Protein AF-A0A953HFA2-F1 (afdb_monomer)

Sequence (110 aa):
MRRYITENDMEFVDNAISETDKIPAQEGVIFHFAEEWKFLENGRFLFSTNQVTKSARWSIKGRGDILEIRHEDGMCERYTISKLSPHQMVLHFHTDIQVKGITKLTFERK

Foldseek 3Di:
DDDDDDPVVPPPPPPPPDPDDCPPPPPQDDDDDPWDWDQDPVQKIWIDDPPDIDIWGWDADDPRQWIWTAHPVRHIWIWGFPDDDPFKTKTWGDDPPPPPDGDIDIDTDD

Nearest PDB structures (foldseek):
  7aa0-assembly1_BBB  TM=5.162E-01  e=4.609E-01  Homo sapiens
  6i8x-assembly2_B  TM=5.031E-01  e=1.901E+00  Ascaris suum
  3fb9-assembly1_A  TM=4.954E-01  e=2.496E+00  Streptococcus pneumoniae TIGR4
  5nnj-assembly2_C  TM=3.423E-01  e=4.546E+00  Mus musculus

Radius of gyration: 16.6 Å; Cα contacts (8 Å, |Δi|>4): 140; chains: 1; bounding box: 39×32×47 Å

pLDDT: mean 71.55, std 23.39, range [28.78, 95.88]

Mean predicted aligned error: 13.0 Å

Structure (mmCIF, N/CA/C/O backbone):
data_AF-A0A953HFA2-F1
#
_entry.id   AF-A0A953HFA2-F1
#
loop_
_atom_site.group_PDB
_atom_site.id
_atom_site.type_symbol
_atom_site.label_atom_id
_atom_site.label_alt_id
_atom_site.label_comp_id
_atom_site.label_asym_id
_atom_site.label_entity_id
_atom_site.label_seq_id
_atom_site.pdbx_PDB_ins_code
_atom_site.Cartn_x
_atom_site.Cartn_y
_atom_site.Cartn_z
_atom_site.occupancy
_atom_site.B_iso_or_equiv
_atom_site.auth_seq_id
_atom_site.auth_comp_id
_atom_site.auth_asym_id
_atom_site.auth_atom_id
_atom_site.pdbx_PDB_model_num
ATOM 1 N N . MET A 1 1 ? 19.751 -9.837 31.505 1.00 33.00 1 MET A N 1
ATOM 2 C CA . MET A 1 1 ? 20.504 -9.490 30.280 1.00 33.00 1 MET A CA 1
ATOM 3 C C . MET A 1 1 ? 19.599 -8.699 29.350 1.00 33.00 1 MET A C 1
ATOM 5 O O . MET A 1 1 ? 18.724 -9.279 28.726 1.00 33.00 1 MET A O 1
ATOM 9 N N . ARG A 1 2 ? 19.762 -7.377 29.312 1.00 33.44 2 ARG A N 1
ATOM 10 C CA . ARG A 1 2 ? 19.136 -6.475 28.337 1.00 33.44 2 ARG A CA 1
ATOM 11 C C . ARG A 1 2 ? 20.277 -5.649 27.751 1.00 33.44 2 ARG A C 1
ATOM 13 O O . ARG A 1 2 ? 21.035 -5.076 28.528 1.00 33.44 2 ARG A O 1
ATOM 20 N N . ARG A 1 3 ? 20.453 -5.655 26.430 1.00 28.78 3 ARG A N 1
ATOM 21 C CA . ARG A 1 3 ? 21.368 -4.729 25.752 1.00 28.78 3 ARG A CA 1
ATOM 22 C C . ARG A 1 3 ? 20.525 -3.596 25.185 1.00 28.78 3 ARG A C 1
ATOM 24 O O . ARG A 1 3 ? 19.593 -3.849 24.430 1.00 28.78 3 ARG A O 1
ATOM 31 N N . TYR A 1 4 ? 20.834 -2.392 25.642 1.00 29.66 4 TYR A N 1
ATOM 32 C CA . TYR A 1 4 ? 20.341 -1.130 25.116 1.00 29.66 4 TYR A CA 1
ATOM 33 C C . TYR A 1 4 ? 21.195 -0.776 23.899 1.00 29.66 4 TYR A C 1
ATOM 35 O O . TYR A 1 4 ? 22.417 -0.917 23.964 1.00 29.66 4 TYR A O 1
ATOM 43 N N . ILE A 1 5 ? 20.563 -0.351 22.810 1.00 42.53 5 ILE A N 1
ATOM 44 C CA . ILE A 1 5 ? 21.263 0.348 21.733 1.00 42.53 5 ILE A CA 1
ATOM 45 C C . ILE A 1 5 ? 21.291 1.827 22.135 1.00 42.53 5 ILE A C 1
ATOM 47 O O . ILE A 1 5 ? 20.261 2.392 22.500 1.00 42.53 5 ILE A O 1
ATOM 51 N N . THR A 1 6 ? 22.500 2.379 22.191 1.00 32.69 6 THR A N 1
ATOM 52 C CA . THR A 1 6 ? 22.844 3.743 22.612 1.00 32.69 6 THR A CA 1
ATOM 53 C C . THR A 1 6 ? 22.556 4.767 21.512 1.00 32.69 6 THR A C 1
ATOM 55 O O . THR A 1 6 ? 22.591 4.425 20.335 1.00 32.69 6 THR A O 1
ATOM 58 N N . GLU A 1 7 ? 22.361 6.031 21.898 1.00 40.22 7 GLU A N 1
ATOM 59 C CA . GLU A 1 7 ? 22.035 7.215 21.069 1.00 40.22 7 GLU A CA 1
ATOM 60 C C . GLU A 1 7 ? 23.045 7.573 19.947 1.00 40.22 7 GLU A C 1
ATOM 62 O O . GLU A 1 7 ? 22.898 8.604 19.305 1.00 40.22 7 GLU A O 1
ATOM 67 N N . ASN A 1 8 ? 24.025 6.714 19.645 1.00 36.44 8 ASN A N 1
ATOM 68 C CA . ASN A 1 8 ? 25.037 6.922 18.598 1.00 36.44 8 ASN A CA 1
ATOM 69 C C . ASN A 1 8 ? 24.734 6.232 17.252 1.00 36.44 8 ASN A C 1
ATOM 71 O O . ASN A 1 8 ? 25.450 6.469 16.285 1.00 36.44 8 ASN A O 1
ATOM 75 N N . ASP A 1 9 ? 23.677 5.419 17.153 1.00 42.47 9 ASP A N 1
ATOM 76 C CA . ASP A 1 9 ? 23.240 4.832 15.868 1.00 42.47 9 ASP A CA 1
ATOM 77 C C . ASP A 1 9 ? 22.304 5.775 15.077 1.00 42.47 9 ASP A C 1
ATOM 79 O O . ASP A 1 9 ? 21.830 5.436 13.992 1.00 42.47 9 ASP A O 1
ATOM 83 N N . MET A 1 10 ? 22.035 6.971 15.616 1.00 38.09 10 MET A N 1
ATOM 84 C CA . MET A 1 10 ? 21.093 7.958 15.073 1.00 38.09 10 MET A CA 1
ATOM 85 C C . MET A 1 10 ? 21.774 9.099 14.290 1.00 38.09 10 MET A C 1
ATOM 87 O O . MET A 1 10 ? 21.101 10.044 13.902 1.00 38.09 10 MET A O 1
ATOM 91 N N . GLU A 1 11 ? 23.080 9.007 14.005 1.00 34.59 11 GLU A N 1
ATOM 92 C CA . GLU A 1 11 ? 23.814 9.978 13.162 1.00 34.59 11 GLU A CA 1
ATOM 93 C C . GLU A 1 11 ? 24.064 9.502 11.715 1.00 34.59 11 GLU A C 1
ATOM 95 O O . GLU A 1 11 ? 24.731 10.184 10.941 1.00 34.59 11 GLU A O 1
ATOM 100 N N . PHE A 1 12 ? 23.506 8.362 11.294 1.00 37.72 12 PHE A N 1
ATOM 101 C CA . PHE A 1 12 ? 23.697 7.848 9.925 1.00 37.72 12 PHE A CA 1
ATOM 102 C C . PHE A 1 12 ? 22.562 8.159 8.940 1.00 37.72 12 PHE A C 1
ATOM 104 O O . PHE A 1 12 ? 22.631 7.730 7.789 1.00 37.72 12 PHE A O 1
ATOM 111 N N . VAL A 1 13 ? 21.528 8.899 9.352 1.00 39.16 13 VAL A N 1
ATOM 112 C CA . VAL A 1 13 ? 20.339 9.120 8.504 1.00 39.16 13 VAL A CA 1
ATOM 113 C C . VAL A 1 13 ? 20.270 10.528 7.898 1.00 39.16 13 VAL A C 1
ATOM 115 O O . VAL A 1 13 ? 19.698 10.680 6.824 1.00 39.16 13 VAL A O 1
ATOM 118 N N . ASP A 1 14 ? 20.929 11.533 8.481 1.00 35.12 14 ASP A N 1
ATOM 119 C CA . ASP A 1 14 ? 20.757 12.930 8.038 1.00 35.12 14 ASP A CA 1
ATOM 120 C C . ASP A 1 14 ? 21.798 13.443 7.026 1.00 35.12 14 ASP A C 1
ATOM 122 O O . ASP A 1 14 ? 21.697 14.580 6.573 1.00 35.12 14 ASP A O 1
ATOM 126 N N . ASN A 1 15 ? 22.768 12.622 6.599 1.00 32.00 15 ASN A N 1
ATOM 127 C CA . ASN A 1 15 ? 23.878 13.086 5.746 1.00 32.00 15 ASN A CA 1
ATOM 128 C C . ASN A 1 15 ? 23.983 12.442 4.349 1.00 32.00 15 ASN A C 1
ATOM 130 O O . ASN A 1 15 ? 25.016 12.562 3.695 1.00 32.00 15 ASN A O 1
ATOM 134 N N . ALA A 1 16 ? 22.925 11.797 3.845 1.00 37.75 16 ALA A N 1
ATOM 135 C CA . ALA A 1 16 ? 22.922 11.182 2.508 1.00 37.75 16 ALA A CA 1
ATOM 136 C C . ALA A 1 16 ? 21.953 11.846 1.509 1.00 37.75 16 ALA A C 1
ATOM 138 O O . ALA A 1 16 ? 21.479 11.201 0.577 1.00 37.75 16 ALA A O 1
ATOM 139 N N . ILE A 1 17 ? 21.671 13.144 1.671 1.00 46.47 17 ILE A N 1
ATOM 140 C CA . ILE A 1 17 ? 21.073 13.968 0.606 1.00 46.47 17 ILE A CA 1
ATOM 141 C C . ILE A 1 17 ? 22.099 15.031 0.206 1.00 46.47 17 ILE A C 1
ATOM 143 O O . ILE A 1 17 ? 21.930 16.225 0.421 1.00 46.47 17 ILE A O 1
ATOM 147 N N . SER A 1 18 ? 23.218 14.556 -0.331 1.00 35.56 18 SER A N 1
ATOM 148 C CA . SER A 1 18 ? 24.256 15.367 -0.954 1.00 35.56 18 SER A CA 1
ATOM 149 C C . SER A 1 18 ? 24.500 14.774 -2.335 1.00 35.56 18 SER A C 1
ATOM 151 O O . SER A 1 18 ? 24.684 13.567 -2.486 1.00 35.56 18 SER A O 1
ATOM 153 N N . GLU A 1 19 ? 24.373 15.624 -3.346 1.00 45.56 19 GLU A N 1
ATOM 154 C CA . GLU A 1 19 ? 24.475 15.328 -4.770 1.00 45.56 19 GLU A CA 1
ATOM 155 C C . GLU A 1 19 ? 25.719 14.496 -5.109 1.00 45.56 19 GLU A C 1
ATOM 157 O O . GLU A 1 19 ? 26.788 15.055 -5.286 1.00 45.56 19 GLU A O 1
ATOM 162 N N . THR A 1 20 ? 25.571 13.175 -5.210 1.00 41.47 20 THR A N 1
ATOM 163 C CA . THR A 1 20 ? 26.215 12.257 -6.171 1.00 41.47 20 THR A CA 1
ATOM 164 C C . THR A 1 20 ? 26.130 10.848 -5.607 1.00 41.47 20 THR A C 1
ATOM 166 O O . THR A 1 20 ? 27.069 10.362 -5.002 1.00 41.47 20 THR A O 1
ATOM 169 N N . ASP A 1 21 ? 25.010 10.179 -5.836 1.00 32.91 21 ASP A N 1
ATOM 170 C CA . ASP A 1 21 ? 25.020 8.746 -6.104 1.00 32.91 21 ASP A CA 1
ATOM 171 C C . ASP A 1 21 ? 23.753 8.455 -6.891 1.00 32.91 21 ASP A C 1
ATOM 173 O O . ASP A 1 21 ? 22.687 8.128 -6.368 1.00 32.91 21 ASP A O 1
ATOM 177 N N . LYS A 1 22 ? 23.863 8.624 -8.213 1.00 38.31 22 LYS A N 1
ATOM 178 C CA . LYS A 1 22 ? 22.985 7.914 -9.133 1.00 38.31 22 LYS A CA 1
ATOM 179 C C . LYS A 1 22 ? 23.290 6.432 -8.938 1.00 38.31 22 LYS A C 1
ATOM 181 O O . LYS A 1 22 ? 24.047 5.860 -9.715 1.00 38.31 22 LYS A O 1
ATOM 186 N N . ILE A 1 23 ? 22.716 5.822 -7.901 1.00 39.09 23 ILE A N 1
ATOM 187 C CA . ILE A 1 23 ? 22.496 4.382 -7.895 1.00 39.09 23 ILE A CA 1
ATOM 188 C C . ILE A 1 23 ? 21.694 4.164 -9.176 1.00 39.09 23 ILE A C 1
ATOM 190 O O . ILE A 1 23 ? 20.595 4.722 -9.283 1.00 39.09 23 ILE A O 1
ATOM 194 N N . PRO A 1 24 ? 22.254 3.501 -10.203 1.00 29.72 24 PRO A N 1
ATOM 195 C CA . PRO A 1 24 ? 21.491 3.238 -11.404 1.00 29.72 24 PRO A CA 1
ATOM 196 C C . PRO A 1 24 ? 20.249 2.509 -10.923 1.00 29.72 24 PRO A C 1
ATOM 198 O O . PRO A 1 24 ? 20.371 1.499 -10.228 1.00 29.72 24 PRO A O 1
ATOM 201 N N . ALA A 1 25 ? 19.080 3.090 -11.194 1.00 40.88 25 ALA A N 1
ATOM 202 C CA . ALA A 1 25 ? 17.808 2.451 -10.943 1.00 40.88 25 ALA A CA 1
ATOM 203 C C . ALA A 1 25 ? 17.892 1.085 -11.626 1.00 40.88 25 ALA A C 1
ATOM 205 O O . ALA A 1 25 ? 17.796 0.994 -12.847 1.00 40.88 25 ALA A O 1
ATOM 206 N N . GLN A 1 26 ? 18.199 0.040 -10.854 1.00 38.25 26 GLN A N 1
ATOM 207 C CA . GLN A 1 26 ? 18.040 -1.319 -11.322 1.00 38.25 26 GLN A CA 1
ATOM 208 C C . GLN A 1 26 ? 16.559 -1.412 -11.650 1.00 38.25 26 GLN A C 1
ATOM 210 O O . GLN A 1 26 ? 15.718 -1.150 -10.786 1.00 38.25 26 GLN A O 1
ATOM 215 N N . GLU A 1 27 ? 16.265 -1.644 -12.926 1.00 41.97 27 GLU A N 1
ATOM 216 C CA . GLU A 1 27 ? 14.909 -1.724 -13.445 1.00 41.97 27 GLU A CA 1
ATOM 217 C C . GLU A 1 27 ? 14.083 -2.635 -12.521 1.00 41.97 27 GLU A C 1
ATOM 219 O O . GLU A 1 27 ? 14.362 -3.826 -12.400 1.00 41.97 27 GLU A O 1
ATOM 224 N N . GLY A 1 28 ? 13.116 -2.052 -11.802 1.00 49.91 28 GLY A N 1
ATOM 225 C CA . GLY A 1 28 ? 12.197 -2.792 -10.934 1.00 49.91 28 GLY A CA 1
ATOM 226 C C . GLY A 1 28 ? 12.358 -2.641 -9.414 1.00 49.91 28 GLY A C 1
ATOM 227 O O . GLY A 1 28 ? 11.686 -3.375 -8.693 1.00 49.91 28 GLY A O 1
ATOM 228 N N . VAL A 1 29 ? 13.177 -1.718 -8.888 1.00 51.19 29 VAL A N 1
ATOM 229 C CA . VAL A 1 29 ? 13.230 -1.444 -7.431 1.00 51.19 29 VAL A CA 1
ATOM 230 C C . VAL A 1 29 ? 12.502 -0.141 -7.080 1.00 51.19 29 VAL A C 1
ATOM 232 O O . VAL A 1 29 ? 12.954 0.944 -7.441 1.00 51.19 29 VAL A O 1
ATOM 235 N N . ILE A 1 30 ? 11.387 -0.243 -6.344 1.00 62.88 30 ILE A N 1
ATOM 236 C CA . ILE A 1 30 ? 10.676 0.905 -5.756 1.00 62.88 30 ILE A CA 1
ATOM 237 C C . ILE A 1 30 ? 11.104 1.061 -4.296 1.00 62.88 30 ILE A C 1
ATOM 239 O O . ILE A 1 30 ? 11.085 0.107 -3.519 1.00 62.88 30 ILE A O 1
ATOM 243 N N . PHE A 1 31 ? 11.479 2.283 -3.922 1.00 65.25 31 PHE A N 1
ATOM 244 C CA . PHE A 1 31 ? 11.779 2.646 -2.543 1.00 65.25 31 PHE A CA 1
ATOM 245 C C . PHE A 1 31 ? 10.618 3.441 -1.944 1.00 65.25 31 PHE A C 1
ATOM 247 O O . PHE A 1 31 ? 10.295 4.520 -2.435 1.00 65.25 31 PHE A O 1
ATOM 254 N N . HIS A 1 32 ? 10.033 2.929 -0.861 1.00 67.25 32 HIS A N 1
ATOM 255 C CA . HIS A 1 32 ? 8.975 3.609 -0.114 1.00 67.25 32 HIS A CA 1
ATOM 256 C C . HIS A 1 32 ? 9.557 4.269 1.134 1.00 67.25 32 HIS A C 1
ATOM 258 O O . HIS A 1 32 ? 9.959 3.583 2.075 1.00 67.25 32 HIS A O 1
ATOM 264 N N . PHE A 1 33 ? 9.578 5.601 1.159 1.00 64.44 33 PHE A N 1
ATOM 265 C CA . PHE A 1 33 ? 10.041 6.377 2.308 1.00 64.44 33 PHE A CA 1
ATOM 266 C C . PHE A 1 33 ? 8.996 7.415 2.712 1.00 64.44 33 PHE A C 1
ATOM 268 O O . PHE A 1 33 ? 8.649 8.286 1.919 1.00 64.44 33 PHE A O 1
ATOM 275 N N . ALA A 1 34 ? 8.527 7.330 3.964 1.00 60.31 34 ALA A N 1
ATOM 276 C CA . ALA A 1 34 ? 7.624 8.304 4.589 1.00 60.31 34 ALA A CA 1
ATOM 277 C C . ALA A 1 34 ? 6.372 8.653 3.750 1.00 60.31 34 ALA A C 1
ATOM 279 O O . ALA A 1 34 ? 5.934 9.801 3.712 1.00 60.31 34 ALA A O 1
ATOM 280 N N . GLU A 1 35 ? 5.798 7.657 3.073 1.00 81.00 35 GLU A N 1
ATOM 281 C CA . GLU A 1 35 ? 4.639 7.841 2.200 1.00 81.00 35 GLU A CA 1
ATOM 282 C C . GLU A 1 35 ? 3.310 7.705 2.947 1.00 81.00 35 GLU A C 1
ATOM 284 O O . GLU A 1 35 ? 3.152 6.872 3.842 1.00 81.00 35 GLU A O 1
ATOM 289 N N . GLU A 1 36 ? 2.312 8.473 2.513 1.00 88.56 36 GLU A N 1
ATOM 290 C CA . GLU A 1 36 ? 0.916 8.224 2.863 1.00 88.56 36 GLU A CA 1
ATOM 291 C C . GLU A 1 36 ? 0.250 7.367 1.795 1.00 88.56 36 GLU A C 1
ATOM 293 O O . GLU A 1 36 ? 0.353 7.649 0.601 1.00 88.56 36 GLU A O 1
ATOM 298 N N . TRP A 1 37 ? -0.445 6.319 2.233 1.00 92.44 37 TRP A N 1
ATOM 299 C CA . TRP A 1 37 ? -1.109 5.357 1.360 1.00 92.44 37 TRP A CA 1
ATOM 300 C C . TRP A 1 37 ? -2.621 5.441 1.536 1.00 92.44 37 TRP A C 1
ATOM 302 O O . TRP A 1 37 ? -3.143 5.311 2.645 1.00 92.44 37 TRP A O 1
ATOM 312 N N . LYS A 1 38 ? -3.342 5.619 0.426 1.00 93.38 38 LYS A N 1
ATOM 313 C CA . LYS A 1 38 ? -4.803 5.709 0.410 1.00 93.38 38 LYS A CA 1
ATOM 314 C C . LYS A 1 38 ? -5.401 4.727 -0.588 1.00 93.38 38 LYS A C 1
ATOM 316 O O . LYS A 1 38 ? -5.269 4.873 -1.803 1.00 93.38 38 LYS A O 1
ATOM 321 N N . PHE A 1 39 ? -6.128 3.753 -0.052 1.00 92.88 39 PHE A N 1
ATOM 322 C CA . PHE A 1 39 ? -6.88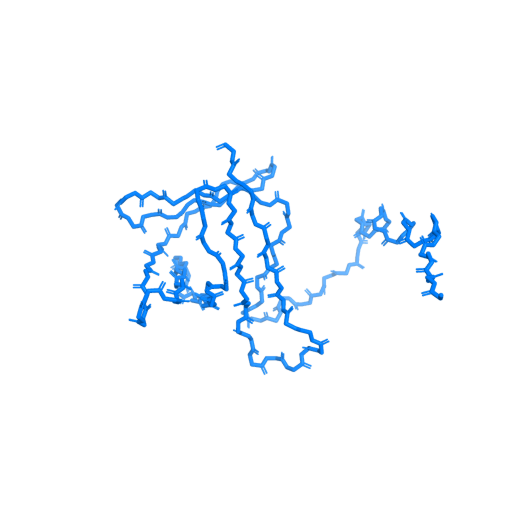3 2.765 -0.815 1.00 92.88 39 PHE A CA 1
ATOM 323 C C . PHE A 1 39 ? -8.304 3.277 -1.052 1.00 92.88 39 PHE A C 1
ATOM 325 O O . PHE A 1 39 ? -9.033 3.561 -0.103 1.00 92.88 39 PHE A O 1
ATOM 332 N N . LEU A 1 40 ? -8.696 3.424 -2.316 1.00 92.88 40 LEU A N 1
ATOM 333 C CA . LEU A 1 40 ? -10.043 3.837 -2.710 1.00 92.88 40 LEU A CA 1
ATOM 334 C C . LEU A 1 40 ? -10.882 2.612 -3.089 1.00 92.88 40 LEU A C 1
ATOM 336 O O . LEU A 1 40 ? -10.374 1.679 -3.712 1.00 92.88 40 LEU A O 1
ATOM 340 N N . GLU A 1 41 ? -12.179 2.646 -2.771 1.00 90.62 41 GLU A N 1
ATOM 341 C CA . GLU A 1 41 ? -13.130 1.539 -2.997 1.00 90.62 41 GLU A CA 1
ATOM 342 C C . GLU A 1 41 ? -13.242 1.117 -4.468 1.00 90.62 41 GLU A C 1
ATOM 344 O O . GLU A 1 41 ? -13.553 -0.029 -4.774 1.00 90.62 41 GLU A O 1
ATOM 349 N N . ASN A 1 42 ? -12.924 2.020 -5.398 1.00 91.38 42 ASN A N 1
ATOM 350 C CA . ASN A 1 42 ? -12.935 1.739 -6.832 1.00 91.38 42 ASN A CA 1
ATOM 351 C C . ASN A 1 42 ? -11.660 1.040 -7.345 1.00 91.38 42 ASN A C 1
ATOM 353 O O . ASN A 1 42 ? -11.405 1.036 -8.550 1.00 91.38 42 ASN A O 1
ATOM 357 N N . GLY A 1 43 ? -10.825 0.507 -6.448 1.00 90.88 43 GLY A N 1
ATOM 358 C CA . GLY A 1 43 ? -9.573 -0.168 -6.796 1.00 90.88 43 GLY A CA 1
ATOM 359 C C . GLY A 1 43 ? -8.436 0.780 -7.179 1.00 90.88 43 GLY A C 1
ATOM 360 O O . GLY A 1 43 ? -7.383 0.324 -7.623 1.00 90.88 43 GLY A O 1
ATOM 361 N N . ARG A 1 44 ? -8.608 2.100 -7.017 1.00 93.94 44 ARG A N 1
ATOM 362 C CA . ARG A 1 44 ? -7.506 3.063 -7.155 1.00 93.94 44 ARG A CA 1
ATOM 363 C C . ARG A 1 44 ? -6.711 3.163 -5.863 1.00 93.94 44 ARG A C 1
ATOM 365 O O . ARG A 1 44 ? -7.271 3.170 -4.770 1.00 93.94 44 ARG A O 1
ATOM 372 N N . PHE A 1 45 ? -5.405 3.256 -6.014 1.00 92.38 45 PHE A N 1
ATOM 373 C CA . PHE A 1 45 ? -4.440 3.429 -4.945 1.00 92.38 45 PHE A CA 1
ATOM 374 C C . PHE A 1 45 ? -3.734 4.758 -5.164 1.00 92.38 45 PHE A C 1
ATOM 376 O O . PHE A 1 45 ? -3.275 5.028 -6.273 1.00 92.38 45 PHE A O 1
ATOM 383 N N . LEU A 1 46 ? -3.695 5.596 -4.135 1.00 90.94 46 LEU A N 1
ATOM 384 C CA . LEU A 1 46 ? -2.926 6.831 -4.143 1.00 90.94 46 LEU A CA 1
ATOM 385 C C . LEU A 1 46 ? -1.794 6.690 -3.139 1.00 90.94 46 LEU A C 1
ATOM 387 O O . LEU A 1 46 ? -2.028 6.264 -2.006 1.00 90.94 46 LEU A O 1
ATOM 391 N N . PHE A 1 47 ? -0.601 7.083 -3.554 1.00 87.62 47 PHE A N 1
ATOM 392 C CA . PHE A 1 47 ? 0.548 7.191 -2.675 1.00 87.62 47 PHE A CA 1
ATOM 393 C C . PHE A 1 47 ? 1.163 8.569 -2.841 1.00 87.62 47 PHE A C 1
ATOM 395 O O . PHE A 1 47 ? 1.349 9.050 -3.962 1.00 87.62 47 PHE A O 1
ATOM 402 N N . SER A 1 48 ? 1.418 9.228 -1.718 1.00 83.75 48 SER A N 1
ATOM 403 C CA . SER A 1 48 ? 1.980 10.570 -1.704 1.00 83.75 48 SER A CA 1
ATOM 404 C C . SER A 1 48 ? 3.210 10.637 -0.824 1.00 83.75 48 SER A C 1
ATOM 406 O O . SER A 1 48 ? 3.176 10.238 0.340 1.00 83.75 48 SER A O 1
ATOM 408 N N . THR A 1 49 ? 4.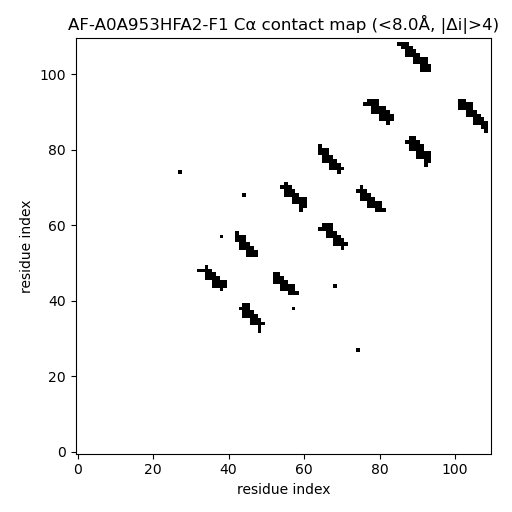273 11.202 -1.383 1.00 77.19 49 THR A N 1
ATOM 409 C CA . THR A 1 49 ? 5.380 11.774 -0.617 1.00 77.19 49 THR A CA 1
ATOM 410 C C . THR A 1 49 ? 5.088 13.255 -0.367 1.00 77.19 49 THR A C 1
ATOM 412 O O . THR A 1 49 ? 4.155 13.818 -0.945 1.00 77.19 49 THR A O 1
ATOM 415 N N . ASN A 1 50 ? 5.919 13.926 0.433 1.00 70.00 50 ASN A N 1
ATOM 416 C CA . ASN A 1 50 ? 5.800 15.366 0.711 1.00 70.00 50 ASN A CA 1
ATOM 417 C C . ASN A 1 50 ? 5.762 16.264 -0.545 1.00 70.0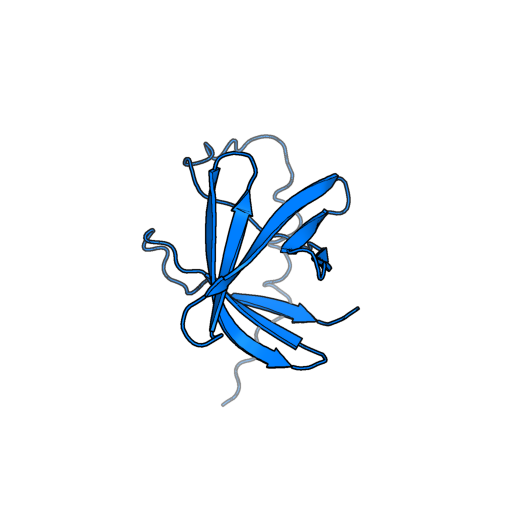0 50 ASN A C 1
ATOM 419 O O . ASN A 1 50 ? 5.423 17.439 -0.438 1.00 70.00 50 ASN A O 1
ATOM 423 N N . GLN A 1 51 ? 6.136 15.747 -1.720 1.00 69.12 51 GLN A N 1
ATOM 424 C CA . GLN A 1 51 ? 6.288 16.534 -2.946 1.00 69.12 51 GLN A CA 1
ATOM 425 C C . GLN A 1 51 ? 5.397 16.067 -4.101 1.00 69.12 51 GLN A C 1
ATOM 427 O O . GLN A 1 51 ? 5.071 16.871 -4.972 1.00 69.12 51 GLN A O 1
ATOM 432 N N . VAL A 1 52 ? 5.004 14.789 -4.147 1.00 78.88 52 VAL A N 1
ATOM 433 C CA . VAL A 1 52 ? 4.299 14.218 -5.303 1.00 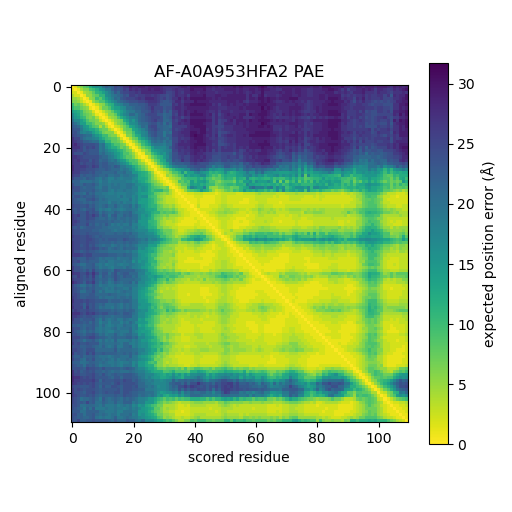78.88 52 VAL A CA 1
ATOM 434 C C . VAL A 1 52 ? 3.243 13.223 -4.843 1.00 78.88 52 VAL A C 1
ATOM 436 O O . VAL A 1 52 ? 3.519 12.349 -4.028 1.00 78.88 52 VAL A O 1
ATOM 439 N N . THR A 1 53 ? 2.046 13.321 -5.425 1.00 83.94 53 THR A N 1
ATOM 440 C CA . THR A 1 53 ? 1.023 12.270 -5.356 1.00 83.94 53 THR A CA 1
ATOM 441 C C . THR A 1 53 ? 1.016 11.492 -6.663 1.00 83.94 53 THR A C 1
ATOM 443 O O . THR A 1 53 ? 0.914 12.083 -7.737 1.00 83.94 53 THR A O 1
ATOM 446 N N . LYS A 1 54 ? 1.100 10.168 -6.571 1.00 86.94 54 LYS A N 1
ATOM 447 C CA . LYS A 1 54 ? 0.995 9.241 -7.698 1.00 86.94 54 LYS A CA 1
ATOM 448 C C . LYS A 1 54 ? -0.222 8.337 -7.524 1.00 86.94 54 LYS A C 1
ATOM 450 O O . LYS A 1 54 ? -0.741 8.170 -6.417 1.00 86.94 54 LYS A O 1
ATOM 455 N N . SER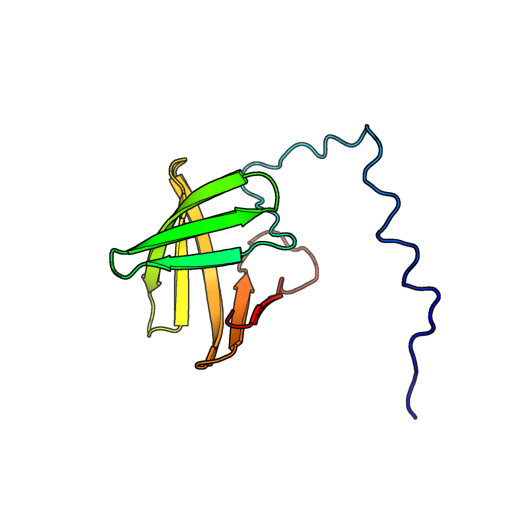 A 1 55 ? -0.680 7.758 -8.630 1.00 91.56 55 SER A N 1
ATOM 456 C CA . SER A 1 55 ? -1.786 6.804 -8.645 1.00 91.56 55 SER A CA 1
ATOM 457 C C . SER A 1 55 ? -1.383 5.468 -9.247 1.00 91.56 55 SER A C 1
ATOM 459 O O . SER A 1 55 ? -0.611 5.404 -10.195 1.00 91.56 55 SER A O 1
ATOM 461 N N . ALA A 1 56 ? -1.977 4.410 -8.713 1.00 93.31 56 ALA A N 1
ATOM 462 C CA . ALA A 1 56 ? -1.883 3.050 -9.213 1.00 93.31 56 ALA A CA 1
ATOM 463 C C . ALA A 1 56 ? -3.237 2.344 -9.039 1.00 93.31 56 ALA A C 1
ATOM 465 O O . ALA A 1 56 ? -4.217 2.920 -8.545 1.00 93.31 56 ALA A O 1
ATOM 466 N N . ARG A 1 57 ? -3.311 1.077 -9.442 1.00 95.69 57 ARG A N 1
ATOM 467 C CA . ARG A 1 57 ? -4.432 0.192 -9.106 1.00 95.69 57 ARG A CA 1
ATOM 468 C C . ARG A 1 57 ? -4.012 -0.794 -8.035 1.00 95.69 57 ARG A C 1
ATOM 470 O O . ARG A 1 57 ? -2.890 -1.282 -8.065 1.00 95.69 57 ARG A O 1
ATOM 477 N N . TRP A 1 58 ? -4.923 -1.123 -7.130 1.00 95.88 58 TRP A N 1
ATOM 478 C CA . TRP A 1 58 ? -4.699 -2.164 -6.135 1.00 95.88 58 TRP A CA 1
ATOM 479 C C . TRP A 1 58 ? -5.762 -3.249 -6.220 1.00 95.88 58 TRP A C 1
ATOM 481 O O . TRP A 1 58 ? -6.887 -3.029 -6.674 1.00 95.88 58 TRP A O 1
ATOM 491 N N . SER A 1 59 ? -5.396 -4.439 -5.763 1.00 95.81 59 SER A N 1
ATOM 492 C CA . SER A 1 59 ? -6.340 -5.527 -5.552 1.00 95.81 59 SER A CA 1
ATOM 493 C C . SER A 1 59 ? -5.835 -6.481 -4.481 1.00 95.81 59 SER A C 1
ATOM 495 O O . SER A 1 59 ? -4.630 -6.596 -4.260 1.00 95.81 59 SER A O 1
ATOM 497 N N . ILE A 1 60 ? -6.765 -7.190 -3.844 1.00 95.00 60 ILE A N 1
ATOM 498 C CA . ILE A 1 60 ? -6.438 -8.309 -2.963 1.00 95.00 60 ILE A CA 1
ATOM 499 C C . ILE A 1 60 ? -6.537 -9.610 -3.757 1.00 95.00 60 ILE A C 1
ATOM 501 O O . ILE A 1 60 ? -7.498 -9.831 -4.500 1.00 95.00 60 ILE A O 1
ATOM 505 N N . LYS A 1 61 ? -5.523 -10.459 -3.618 1.00 92.94 61 LYS A N 1
ATOM 506 C CA . LYS A 1 61 ? -5.387 -11.760 -4.280 1.00 92.94 61 LYS A CA 1
ATOM 507 C C . LYS A 1 61 ? -5.157 -12.864 -3.242 1.00 92.94 61 LYS A C 1
ATOM 509 O O . LYS A 1 61 ? -5.130 -12.616 -2.036 1.00 92.94 61 LYS A O 1
ATOM 514 N N . GLY A 1 62 ? -5.018 -14.100 -3.723 1.00 86.56 62 GLY A N 1
ATOM 515 C CA . GLY A 1 62 ? -4.824 -15.266 -2.863 1.00 86.56 62 GLY A CA 1
ATOM 516 C C . GLY A 1 62 ? -6.076 -15.570 -2.044 1.00 86.56 62 GLY A C 1
ATOM 517 O O . GLY A 1 62 ? -7.178 -15.627 -2.590 1.00 86.56 62 GLY A O 1
ATOM 518 N N . ARG A 1 63 ? -5.907 -15.754 -0.732 1.00 91.38 63 ARG A N 1
ATOM 519 C CA . ARG A 1 63 ? -7.006 -15.975 0.225 1.00 91.38 63 ARG A CA 1
ATOM 520 C C . ARG A 1 63 ? -7.340 -14.713 1.024 1.00 91.38 63 ARG A C 1
ATOM 522 O O . ARG A 1 63 ? -7.891 -14.810 2.116 1.00 91.38 63 ARG A O 1
ATOM 529 N N . GLY A 1 64 ? -7.008 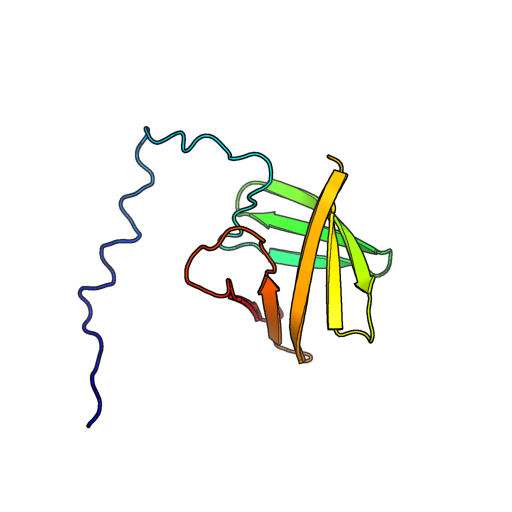-13.539 0.487 1.00 90.81 64 GLY A N 1
ATOM 530 C CA . GLY A 1 64 ? -7.143 -12.268 1.200 1.00 90.81 64 GLY A CA 1
ATOM 531 C C . GLY A 1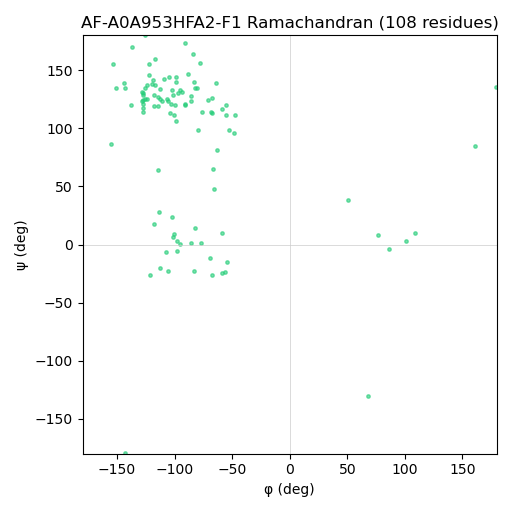 64 ? -5.830 -11.739 1.780 1.00 90.81 64 GLY A C 1
ATOM 532 O O . GLY A 1 64 ? -5.829 -10.726 2.468 1.00 90.81 64 GLY A O 1
ATOM 533 N N . ASP A 1 65 ? -4.723 -12.430 1.527 1.00 93.75 65 ASP A N 1
ATOM 534 C CA . ASP A 1 65 ? -3.427 -12.241 2.177 1.00 93.75 65 ASP A CA 1
ATOM 535 C C . ASP A 1 65 ? -2.378 -11.591 1.270 1.00 93.75 65 ASP A C 1
ATOM 537 O O . ASP A 1 65 ? -1.293 -11.251 1.738 1.00 93.75 65 ASP A O 1
ATOM 541 N N . ILE A 1 66 ? -2.690 -11.391 -0.012 1.00 92.94 66 ILE A N 1
ATOM 542 C CA . ILE A 1 66 ? -1.778 -10.774 -0.976 1.00 92.94 66 ILE A CA 1
ATOM 543 C C . ILE A 1 66 ? -2.356 -9.442 -1.436 1.00 92.94 66 ILE A C 1
ATOM 545 O O . ILE A 1 66 ? -3.421 -9.408 -2.052 1.00 92.94 66 ILE A O 1
ATOM 549 N N . LEU A 1 67 ? -1.627 -8.357 -1.190 1.00 94.00 67 LEU A N 1
ATOM 550 C CA . LEU A 1 67 ? -1.875 -7.059 -1.807 1.00 94.00 67 LEU A CA 1
ATOM 551 C C . LEU A 1 67 ? -1.043 -6.957 -3.090 1.00 94.00 67 LEU A C 1
ATOM 553 O O . LEU A 1 67 ? 0.183 -7.048 -3.048 1.00 94.00 67 LEU A O 1
ATOM 557 N N . GLU A 1 68 ? -1.715 -6.755 -4.221 1.00 93.31 68 GLU A N 1
ATOM 558 C CA . GLU A 1 68 ? -1.081 -6.455 -5.506 1.00 93.31 68 GLU A CA 1
ATOM 559 C C . GLU A 1 68 ? -1.304 -4.977 -5.845 1.00 93.31 68 GLU A C 1
ATOM 561 O O . GLU A 1 68 ? -2.455 -4.531 -5.893 1.00 93.31 68 GLU A O 1
ATOM 566 N N . ILE A 1 69 ? -0.219 -4.238 -6.096 1.00 92.12 69 ILE A N 1
ATOM 567 C CA . ILE A 1 69 ? -0.241 -2.853 -6.586 1.00 92.12 69 ILE A CA 1
ATOM 568 C C . ILE A 1 69 ? 0.323 -2.846 -8.004 1.00 92.12 69 ILE A C 1
ATOM 570 O O . ILE A 1 69 ? 1.421 -3.340 -8.247 1.00 92.12 69 ILE A O 1
ATOM 574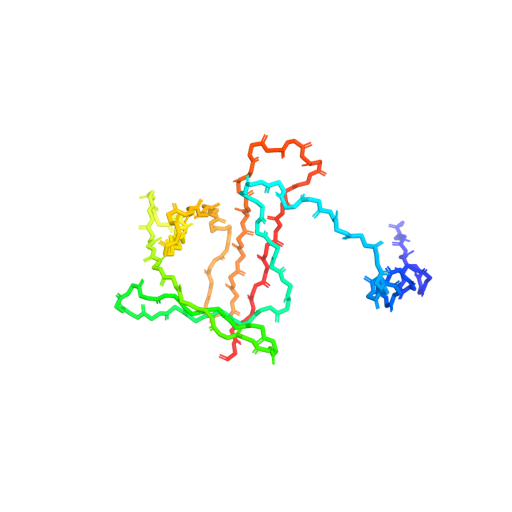 N N . ARG A 1 70 ? -0.443 -2.303 -8.949 1.00 92.06 70 ARG A N 1
ATOM 575 C CA . ARG A 1 70 ? -0.079 -2.220 -10.363 1.00 92.06 70 ARG A CA 1
ATOM 576 C C . ARG A 1 70 ? 0.018 -0.766 -10.796 1.00 92.06 70 ARG A C 1
ATOM 578 O O . ARG A 1 70 ? -0.980 -0.039 -10.751 1.00 92.06 70 ARG A O 1
ATOM 585 N N . HIS A 1 71 ? 1.207 -0.383 -11.232 1.00 88.75 71 HIS A N 1
ATOM 586 C CA . HIS A 1 71 ? 1.529 0.949 -11.730 1.00 88.75 71 HIS A CA 1
ATOM 587 C C . HIS A 1 71 ? 1.168 1.100 -13.204 1.00 88.75 71 HIS A C 1
ATOM 589 O O . HIS A 1 71 ? 0.908 0.123 -13.912 1.00 88.75 71 HIS A O 1
ATOM 595 N N . GLU A 1 72 ? 1.107 2.348 -13.661 1.00 84.88 72 GLU A N 1
ATOM 596 C CA . GLU A 1 72 ? 0.760 2.676 -15.049 1.00 84.88 72 GLU A CA 1
ATOM 597 C C . GLU A 1 72 ? 1.835 2.229 -16.049 1.00 84.88 72 GLU A C 1
ATOM 599 O O . GLU A 1 72 ? 1.510 1.911 -17.190 1.00 84.88 72 GLU A O 1
ATOM 604 N N . ASP A 1 73 ? 3.090 2.126 -15.607 1.00 83.44 73 ASP A N 1
ATOM 605 C CA . ASP A 1 73 ? 4.228 1.624 -16.389 1.00 83.44 73 ASP A CA 1
ATOM 606 C C . ASP A 1 73 ? 4.255 0.088 -16.527 1.00 83.44 73 ASP A C 1
ATOM 608 O O . ASP A 1 73 ? 5.148 -0.471 -17.161 1.00 83.44 73 ASP A O 1
ATOM 612 N N . GLY A 1 74 ? 3.265 -0.608 -15.959 1.00 83.75 74 GLY A N 1
ATOM 613 C CA . GLY A 1 74 ? 3.167 -2.064 -15.981 1.00 83.75 74 GLY A CA 1
ATOM 614 C C . GLY A 1 74 ? 3.925 -2.761 -14.851 1.00 83.75 74 GLY A C 1
ATOM 615 O O . GLY A 1 74 ? 3.784 -3.980 -14.710 1.00 83.75 74 GLY A O 1
ATOM 616 N N . MET A 1 75 ? 4.658 -2.025 -14.008 1.00 83.31 75 MET A N 1
ATOM 617 C CA . MET A 1 75 ? 5.291 -2.592 -12.825 1.00 83.31 75 MET A CA 1
ATOM 618 C C . MET A 1 75 ? 4.233 -3.102 -11.842 1.00 83.31 75 MET A C 1
ATOM 620 O O . MET A 1 75 ? 3.185 -2.487 -11.617 1.00 83.31 75 MET A O 1
ATOM 624 N N . CYS A 1 76 ? 4.514 -4.261 -11.252 1.00 87.06 76 CYS A N 1
ATOM 625 C CA . CYS A 1 76 ? 3.618 -4.935 -10.332 1.00 87.06 76 CYS A CA 1
ATOM 626 C C . CYS A 1 76 ? 4.353 -5.272 -9.039 1.00 87.06 76 CYS A C 1
ATOM 628 O O . CYS A 1 76 ? 5.272 -6.087 -9.032 1.00 87.06 76 CYS A O 1
ATOM 630 N N . GLU A 1 77 ? 3.896 -4.692 -7.940 1.00 87.12 77 GLU A N 1
ATOM 631 C CA . GLU A 1 77 ? 4.392 -4.985 -6.605 1.00 87.12 77 GLU A CA 1
ATOM 632 C C . GLU A 1 77 ? 3.466 -5.973 -5.906 1.00 87.12 77 GLU A C 1
ATOM 634 O O . GLU A 1 77 ? 2.237 -5.884 -6.017 1.00 87.12 77 GLU A O 1
ATOM 639 N N . ARG A 1 78 ? 4.053 -6.919 -5.171 1.00 88.69 78 ARG A N 1
ATOM 640 C CA . ARG A 1 78 ? 3.303 -7.905 -4.394 1.00 88.69 78 ARG A CA 1
ATOM 641 C C . ARG A 1 78 ? 3.777 -7.937 -2.956 1.00 88.69 78 ARG A C 1
ATOM 643 O O . ARG A 1 78 ? 4.959 -8.120 -2.664 1.00 88.69 78 ARG A O 1
ATOM 650 N N . TYR A 1 79 ? 2.806 -7.824 -2.066 1.00 90.06 79 TYR A N 1
ATOM 651 C CA . TYR A 1 79 ? 3.009 -7.805 -0.633 1.00 90.06 79 TYR A CA 1
ATOM 652 C C . TYR A 1 79 ? 2.182 -8.893 0.029 1.00 90.06 79 TYR A C 1
ATOM 654 O O . TYR A 1 79 ? 0.998 -9.040 -0.271 1.00 90.06 79 TYR A O 1
ATOM 662 N N . THR A 1 80 ? 2.770 -9.600 0.990 1.00 91.75 80 THR A N 1
ATOM 663 C CA . THR A 1 80 ? 1.984 -10.402 1.930 1.00 91.75 80 THR A CA 1
ATOM 664 C C . THR A 1 80 ? 1.528 -9.522 3.079 1.00 91.75 80 THR A C 1
ATOM 666 O O . THR A 1 80 ? 2.338 -8.862 3.732 1.00 91.75 80 THR A O 1
ATOM 669 N N . ILE A 1 81 ? 0.229 -9.542 3.345 1.00 93.81 81 ILE A N 1
ATOM 670 C CA . ILE A 1 81 ? -0.402 -8.873 4.474 1.00 93.81 81 ILE A CA 1
ATOM 671 C C . ILE A 1 81 ? -0.183 -9.750 5.706 1.00 93.81 81 ILE A C 1
ATOM 673 O O . ILE A 1 81 ? -0.897 -10.725 5.927 1.00 93.81 81 ILE A O 1
ATOM 677 N N . SER A 1 82 ? 0.821 -9.420 6.517 1.00 92.62 82 SER A N 1
ATOM 678 C CA . SER A 1 82 ? 1.108 -10.166 7.749 1.00 92.62 82 SER A CA 1
ATOM 679 C C . SER A 1 82 ? 0.237 -9.713 8.922 1.00 92.62 82 SER A C 1
ATOM 681 O O . SER A 1 82 ? 0.015 -10.477 9.862 1.00 92.62 82 SER A O 1
ATOM 683 N N . LYS A 1 83 ? -0.292 -8.484 8.866 1.00 93.25 83 LYS A N 1
ATOM 684 C CA . LYS A 1 83 ? -1.282 -7.963 9.815 1.00 93.25 83 LYS A CA 1
ATOM 685 C C . LYS A 1 83 ? -2.170 -6.925 9.140 1.00 93.25 83 LYS A C 1
ATOM 687 O O . LYS A 1 83 ? -1.666 -6.014 8.491 1.00 93.25 83 LYS A O 1
ATOM 692 N N . LEU A 1 84 ? -3.475 -7.022 9.370 1.00 93.88 84 LEU A N 1
ATOM 693 C CA . LEU A 1 84 ? -4.447 -6.001 8.992 1.00 93.88 84 LEU A CA 1
ATOM 694 C C . LEU A 1 84 ? -5.454 -5.824 10.128 1.00 93.88 84 LEU A C 1
ATOM 696 O O . LEU A 1 84 ? -6.126 -6.771 10.531 1.00 93.88 84 LEU A O 1
ATOM 700 N N . SER A 1 85 ? -5.529 -4.615 10.669 1.00 94.50 85 SER A N 1
ATOM 701 C CA . SER A 1 85 ? -6.487 -4.216 11.697 1.00 94.50 85 SER A CA 1
ATOM 702 C C . SER A 1 85 ? -7.045 -2.825 11.377 1.00 94.50 85 SER A C 1
ATOM 704 O O . SER A 1 85 ? -6.505 -2.139 10.507 1.00 94.50 85 SER A O 1
ATOM 706 N N . PRO A 1 86 ? -8.085 -2.355 12.091 1.00 94.00 86 PRO A N 1
ATOM 707 C CA . PRO A 1 86 ? -8.609 -1.004 11.892 1.00 94.00 86 PRO A CA 1
ATOM 708 C C . PRO A 1 86 ? -7.566 0.111 12.056 1.00 94.00 86 PRO A C 1
ATOM 710 O O . PRO A 1 86 ? -7.750 1.183 11.488 1.00 94.00 86 PRO A O 1
ATOM 713 N N . HIS A 1 87 ? -6.482 -0.141 12.801 1.00 93.75 87 HIS A N 1
ATOM 714 C CA . HIS A 1 87 ? -5.467 0.858 13.152 1.00 93.75 87 HIS A CA 1
ATOM 715 C C . HIS A 1 87 ? -4.099 0.614 12.517 1.00 93.75 87 HIS A C 1
ATOM 717 O O . HIS A 1 87 ? -3.295 1.537 12.459 1.00 93.75 87 HIS A O 1
ATOM 723 N N . GLN A 1 88 ? -3.809 -0.613 12.079 1.00 93.94 88 GLN A N 1
ATOM 724 C CA . GLN A 1 88 ? -2.470 -0.984 11.642 1.00 93.94 88 GLN A CA 1
ATOM 725 C C . GLN A 1 88 ? -2.508 -1.949 10.463 1.00 93.94 88 GLN A C 1
ATOM 727 O O . GLN A 1 88 ? -3.258 -2.926 10.463 1.00 93.94 88 GLN A O 1
ATOM 732 N N . MET A 1 89 ? -1.613 -1.720 9.508 1.00 93.69 89 MET A N 1
ATOM 733 C CA . MET A 1 89 ? -1.331 -2.641 8.415 1.00 93.69 89 MET A CA 1
ATOM 734 C C . MET A 1 89 ? 0.165 -2.951 8.380 1.00 93.69 89 MET A C 1
ATOM 736 O O . MET A 1 89 ? 0.995 -2.052 8.500 1.00 93.69 89 MET A O 1
ATOM 740 N N . VAL A 1 90 ? 0.513 -4.226 8.227 1.00 91.50 90 VAL A N 1
ATOM 741 C CA . VAL A 1 90 ? 1.898 -4.685 8.085 1.00 91.50 90 VAL A CA 1
ATOM 742 C C . VAL A 1 90 ? 2.016 -5.510 6.812 1.00 91.50 90 VAL A C 1
ATOM 744 O O . VAL A 1 90 ? 1.283 -6.484 6.628 1.00 91.50 90 VAL A O 1
ATOM 747 N N . LEU A 1 91 ? 2.955 -5.113 5.957 1.00 90.88 91 LEU A N 1
ATOM 748 C CA . LEU A 1 91 ? 3.218 -5.719 4.659 1.00 90.88 91 LEU A CA 1
ATOM 749 C C . LEU A 1 91 ? 4.647 -6.257 4.600 1.00 90.88 91 LEU A C 1
ATOM 751 O O . LEU A 1 91 ? 5.581 -5.592 5.047 1.00 90.88 91 LEU A O 1
ATOM 755 N N . HIS A 1 92 ? 4.819 -7.443 4.024 1.00 88.12 92 HIS A N 1
ATOM 756 C CA . HIS A 1 92 ? 6.123 -8.023 3.701 1.00 88.12 92 HIS A CA 1
ATOM 757 C C . HIS A 1 92 ? 6.302 -8.068 2.184 1.00 88.12 92 HIS A C 1
ATOM 759 O O . HIS A 1 92 ? 5.476 -8.654 1.479 1.00 88.12 92 HIS A O 1
ATOM 765 N N . PHE A 1 93 ? 7.371 -7.449 1.689 1.00 81.56 93 PHE A N 1
ATOM 766 C CA . PHE A 1 93 ? 7.676 -7.406 0.263 1.00 81.56 93 PHE A CA 1
ATOM 767 C C . PHE A 1 93 ? 8.346 -8.702 -0.202 1.00 81.56 93 PHE A C 1
ATOM 769 O O . PHE A 1 93 ? 9.264 -9.197 0.455 1.00 81.56 93 PHE A O 1
ATOM 776 N N . HIS A 1 94 ? 7.898 -9.234 -1.340 1.00 67.81 94 HIS A N 1
ATOM 777 C CA . HIS A 1 94 ? 8.561 -10.347 -2.016 1.00 67.81 94 HIS A CA 1
ATOM 778 C C . HIS A 1 94 ? 9.425 -9.785 -3.144 1.00 67.81 94 HIS A C 1
ATOM 780 O O . HIS A 1 94 ? 8.898 -9.364 -4.169 1.00 67.81 94 HIS A O 1
ATOM 786 N N . THR A 1 95 ? 10.744 -9.784 -2.957 1.00 60.22 95 THR A N 1
ATOM 787 C CA . THR A 1 95 ? 11.702 -9.540 -4.041 1.00 60.22 95 THR A CA 1
ATOM 788 C C . THR A 1 95 ? 12.559 -10.780 -4.250 1.00 60.22 95 THR A C 1
ATOM 790 O O . THR A 1 95 ? 12.995 -11.401 -3.282 1.00 60.22 95 THR A O 1
ATOM 793 N N . ASP A 1 96 ? 12.793 -11.139 -5.513 1.00 54.00 96 ASP A N 1
ATOM 794 C CA . ASP A 1 96 ? 13.720 -12.211 -5.907 1.00 54.00 96 ASP A CA 1
ATOM 795 C C . ASP A 1 96 ? 15.189 -11.828 -5.651 1.00 54.00 96 ASP A C 1
ATOM 797 O O . ASP A 1 96 ? 16.092 -12.667 -5.706 1.00 54.00 96 ASP A O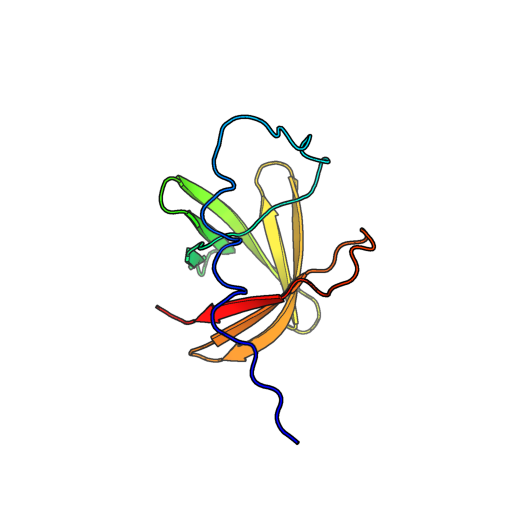 1
ATOM 801 N N . ILE A 1 97 ? 15.449 -10.552 -5.350 1.00 52.91 97 ILE A N 1
ATOM 802 C CA . ILE A 1 97 ? 16.781 -10.056 -5.033 1.00 52.91 97 ILE A CA 1
ATOM 803 C C . ILE A 1 97 ? 17.103 -10.491 -3.599 1.00 52.91 97 ILE A C 1
ATOM 805 O O . ILE A 1 97 ? 16.473 -10.038 -2.646 1.00 52.91 97 ILE A O 1
ATOM 809 N N . GLN A 1 98 ? 18.101 -11.367 -3.445 1.00 42.19 98 GLN A N 1
ATOM 810 C CA . GLN A 1 98 ? 18.627 -11.899 -2.176 1.00 42.19 98 GLN A CA 1
ATOM 811 C C . GLN A 1 98 ? 19.300 -10.824 -1.290 1.00 42.19 98 GLN A C 1
ATOM 813 O O . GLN A 1 98 ? 20.406 -11.013 -0.778 1.00 42.19 98 GLN A O 1
ATOM 818 N N . VAL A 1 99 ? 18.668 -9.671 -1.089 1.00 50.19 99 VAL A N 1
ATOM 819 C CA . VAL A 1 99 ? 19.066 -8.736 -0.040 1.00 50.19 99 VAL A CA 1
ATOM 820 C C . VAL A 1 99 ? 18.661 -9.384 1.281 1.00 50.19 99 VAL A C 1
ATOM 822 O O . VAL A 1 99 ? 17.521 -9.804 1.452 1.00 50.19 99 VAL A O 1
ATOM 825 N N . LYS A 1 100 ? 19.615 -9.549 2.199 1.00 44.56 100 LYS A N 1
ATOM 826 C CA . LYS A 1 100 ? 19.473 -10.277 3.473 1.00 44.56 100 LYS A CA 1
ATOM 827 C C . LYS A 1 100 ? 18.505 -9.598 4.464 1.00 44.56 100 LYS A C 1
ATOM 829 O O . LYS A 1 100 ? 18.917 -9.181 5.542 1.00 44.56 100 LYS A O 1
ATOM 834 N N . GLY A 1 101 ? 17.221 -9.516 4.133 1.00 48.88 101 GLY A N 1
ATOM 835 C CA . GLY A 1 101 ? 16.173 -9.012 5.013 1.00 48.88 101 GLY A CA 1
ATOM 836 C C . GLY A 1 101 ? 14.805 -9.026 4.339 1.00 48.88 101 GLY A C 1
ATOM 837 O O . GLY A 1 101 ? 14.666 -8.622 3.191 1.00 48.88 101 GLY A O 1
ATOM 838 N N . ILE A 1 102 ? 13.779 -9.478 5.061 1.00 55.69 102 ILE A N 1
ATOM 839 C CA . ILE A 1 102 ? 12.387 -9.253 4.659 1.00 55.69 102 ILE A CA 1
ATOM 840 C C . ILE A 1 102 ? 12.132 -7.751 4.797 1.00 55.69 102 ILE A C 1
ATOM 842 O O . ILE A 1 102 ? 12.127 -7.235 5.917 1.00 55.69 102 ILE A O 1
ATOM 846 N N . THR A 1 103 ? 11.913 -7.046 3.688 1.00 73.94 103 THR A N 1
ATOM 847 C CA . THR A 1 103 ? 11.493 -5.642 3.748 1.00 73.94 103 THR A CA 1
ATOM 848 C C . THR A 1 103 ? 10.071 -5.582 4.300 1.00 73.94 103 THR A C 1
ATOM 850 O O . THR A 1 103 ? 9.124 -6.091 3.692 1.00 73.94 103 THR A O 1
ATOM 853 N N . LYS A 1 104 ? 9.935 -4.988 5.488 1.00 84.25 104 LYS A N 1
ATOM 854 C CA . LYS A 1 104 ? 8.673 -4.825 6.213 1.00 84.25 104 LYS A CA 1
ATOM 855 C C . LYS A 1 104 ? 8.221 -3.373 6.129 1.00 84.25 104 LYS A C 1
ATOM 857 O O . LYS A 1 104 ? 8.923 -2.487 6.605 1.00 84.25 104 LYS A O 1
ATOM 862 N N . LEU A 1 105 ? 7.013 -3.151 5.624 1.00 87.31 105 LEU A N 1
ATOM 863 C CA . LEU A 1 105 ? 6.331 -1.861 5.711 1.00 87.31 105 LEU A CA 1
ATOM 864 C C . LEU A 1 105 ? 5.284 -1.930 6.820 1.00 87.31 105 LEU A C 1
ATOM 866 O O . LEU A 1 105 ? 4.532 -2.900 6.922 1.00 87.31 105 LEU A O 1
ATOM 870 N N . THR A 1 106 ? 5.257 -0.916 7.679 1.00 89.12 106 THR A N 1
ATOM 871 C CA . THR A 1 106 ? 4.269 -0.791 8.756 1.00 89.12 106 THR A CA 1
ATOM 872 C C . THR A 1 106 ? 3.568 0.543 8.607 1.00 89.12 106 THR A C 1
ATOM 874 O O . THR A 1 106 ? 4.223 1.579 8.570 1.00 89.12 106 THR A O 1
ATOM 877 N N . PHE A 1 107 ? 2.245 0.498 8.537 1.00 90.56 107 PHE A N 1
ATOM 878 C CA . PHE A 1 107 ? 1.392 1.667 8.400 1.00 90.56 107 PHE A CA 1
ATOM 879 C C . PHE A 1 107 ? 0.469 1.769 9.601 1.00 90.56 107 PHE A C 1
ATOM 881 O O . PHE A 1 107 ? -0.073 0.763 10.072 1.00 90.56 107 PHE A O 1
ATOM 888 N N . GLU A 1 108 ? 0.252 2.999 10.041 1.00 92.06 108 GLU A N 1
ATOM 889 C CA . GLU A 1 108 ? -0.769 3.355 11.015 1.00 92.06 108 GLU A CA 1
ATOM 890 C C . GLU A 1 108 ? -1.876 4.133 10.306 1.00 92.06 108 GLU A C 1
ATOM 892 O O . GLU A 1 108 ? -1.620 4.906 9.379 1.00 92.06 108 GLU A O 1
ATOM 897 N N . ARG A 1 109 ? -3.126 3.898 10.708 1.00 89.88 109 ARG A N 1
ATOM 898 C CA . ARG A 1 109 ? -4.263 4.646 10.169 1.00 89.88 109 ARG A CA 1
ATOM 899 C C . ARG A 1 109 ? -4.169 6.107 10.626 1.00 89.88 109 ARG A C 1
ATOM 901 O O . ARG A 1 109 ? -4.122 6.359 11.827 1.00 89.88 109 ARG A O 1
ATOM 908 N N . LYS A 1 110 ? -4.211 7.030 9.662 1.00 81.19 110 LYS A N 1
ATOM 909 C CA . LYS A 1 110 ? -4.480 8.458 9.882 1.00 81.19 110 LYS A CA 1
ATOM 910 C C . LYS A 1 110 ? -5.978 8.740 9.985 1.00 81.19 110 LYS A C 1
ATOM 912 O O . LYS A 1 110 ? -6.775 7.979 9.377 1.00 81.19 110 LYS A O 1
#

Secondary structure (DSSP, 8-state):
--PPPPTTTTSSSSS--SS-------TT-----S-EEEE-TTSEEEEE-SS-EEEEEEEEETTTTEEEEE-TTS-EEEEEEEEE-SSEEEEEE--SS--SS--EEEEE--

Solvent-accessible surface area (backbone atoms only — not comparable to full-atom values): 7262 Å² total; per-residue (Å²): 143,84,86,80,86,64,90,75,77,73,74,79,74,84,77,80,89,61,99,79,75,82,69,73,79,58,90,88,74,84,84,90,68,88,59,50,79,46,82,43,97,86,34,41,28,38,42,28,44,100,87,49,77,48,71,33,36,44,47,76,37,91,92,73,41,29,43,37,40,37,41,89,88,67,51,72,49,51,27,40,52,80,40,81,55,97,54,38,40,30,34,37,51,74,66,93,65,87,60,98,64,81,52,71,50,78,46,71,66,130